Protein AF-A0A937Q3P8-F1 (afdb_monomer)

Nearest PDB structures (foldseek):
  9cpb-assembly1_5Y  TM=3.073E-01  e=5.140E+00  Bos taurus

pLDDT: mean 83.85, std 13.11, range [39.53, 95.25]

Foldseek 3Di:
DDCDLVNQLVVCCVPVVDDSVVSNVVSVLQVQADPVPRHGDDDDDDDDDDDDDDPVRVCVVVVPPPPPPDDD

Secondary structure (DSSP, 8-state):
----HHHHHHHHHHHH---HHHHHHHHHHHHTB-TTT--B--PPP---------HHHHHHHTT---------

Sequence (72 aa):
MTLTKEAIVDSIQNHLGFPKKEANELVEYTLHLNPQTGEDLPLRARRVVTFRCSTALREKINRNPKKKGKKK

Solvent-accessible 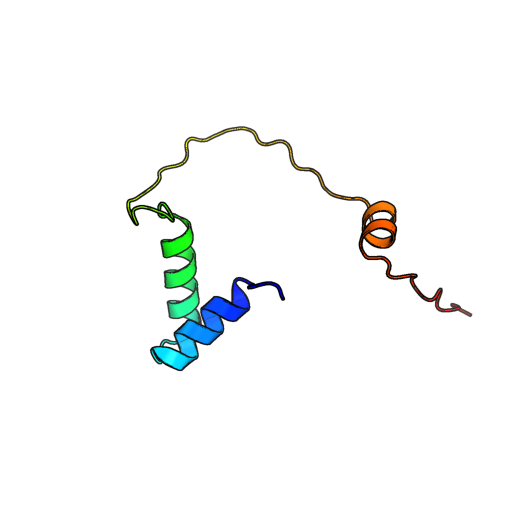surface area (backbone atoms only — not comparable to full-atom values): 4807 Å² total; per-residue (Å²): 143,76,92,45,72,65,60,52,32,53,50,44,22,72,76,71,69,43,56,69,67,58,27,47,53,53,52,54,55,56,72,50,27,36,91,88,78,67,45,86,52,88,76,76,92,75,92,78,90,81,86,81,81,51,72,71,57,51,38,64,73,67,71,50,81,74,78,79,74,81,79,126

Structure (mmCIF, N/CA/C/O backbone):
data_AF-A0A937Q3P8-F1
#
_entry.id   AF-A0A937Q3P8-F1
#
loop_
_atom_site.group_PDB
_atom_site.id
_atom_site.type_symbol
_atom_site.label_atom_id
_atom_site.label_alt_id
_atom_site.label_comp_id
_atom_site.label_asym_id
_atom_site.label_entity_id
_atom_site.label_seq_id
_atom_site.pdbx_PDB_ins_code
_atom_site.Cartn_x
_atom_site.Cartn_y
_atom_site.Cartn_z
_atom_site.occupancy
_atom_site.B_iso_or_equiv
_atom_site.auth_seq_id
_atom_site.auth_comp_id
_atom_site.auth_asym_id
_atom_site.auth_atom_id
_atom_site.pdbx_PDB_model_num
ATOM 1 N N . MET A 1 1 ? -1.501 -16.490 7.004 1.00 55.75 1 MET A N 1
ATOM 2 C CA . MET A 1 1 ? -0.997 -16.614 5.623 1.00 55.75 1 MET A CA 1
ATOM 3 C C . MET A 1 1 ? -1.596 -15.473 4.811 1.00 55.75 1 MET A C 1
ATOM 5 O O . MET A 1 1 ? -2.631 -15.648 4.189 1.00 55.75 1 MET A O 1
ATOM 9 N N . THR A 1 2 ? -1.036 -14.273 4.914 1.00 73.50 2 THR A N 1
ATOM 10 C CA . THR A 1 2 ? -1.511 -13.092 4.173 1.00 73.50 2 THR A CA 1
ATOM 11 C C . THR A 1 2 ? -0.315 -12.500 3.464 1.00 73.50 2 THR A C 1
ATOM 13 O O . THR A 1 2 ? 0.668 -12.168 4.122 1.00 73.50 2 THR A O 1
ATOM 16 N N . LEU A 1 3 ? -0.396 -12.404 2.141 1.00 83.00 3 LEU A N 1
ATOM 17 C CA . LEU A 1 3 ? 0.613 -11.732 1.342 1.00 83.00 3 LEU A CA 1
ATOM 18 C C . LEU A 1 3 ? 0.420 -10.223 1.526 1.00 83.00 3 LEU A C 1
ATOM 20 O O . LEU A 1 3 ? -0.632 -9.691 1.175 1.00 83.00 3 LEU A O 1
ATOM 24 N N . THR A 1 4 ? 1.387 -9.556 2.152 1.00 90.88 4 THR A N 1
ATOM 25 C CA . THR A 1 4 ? 1.358 -8.100 2.331 1.00 90.88 4 THR A CA 1
ATOM 26 C C . THR A 1 4 ? 2.174 -7.424 1.240 1.00 90.88 4 THR A C 1
ATOM 28 O O . THR A 1 4 ? 3.034 -8.050 0.617 1.00 90.88 4 THR A O 1
ATOM 31 N N . LYS A 1 5 ? 1.925 -6.131 1.017 1.00 88.62 5 LYS A N 1
ATOM 32 C CA . LYS A 1 5 ? 2.712 -5.329 0.077 1.00 88.62 5 LYS A CA 1
ATOM 33 C C . LYS A 1 5 ? 4.204 -5.398 0.419 1.00 88.62 5 LYS A C 1
ATOM 35 O O . LYS A 1 5 ? 5.028 -5.555 -0.471 1.00 88.62 5 LYS A O 1
ATOM 40 N N . GLU A 1 6 ? 4.541 -5.352 1.704 1.00 88.19 6 GLU A N 1
ATOM 41 C CA . GLU A 1 6 ? 5.921 -5.434 2.188 1.00 88.19 6 GLU A CA 1
ATOM 42 C C . GLU A 1 6 ? 6.567 -6.771 1.820 1.00 88.19 6 GLU A C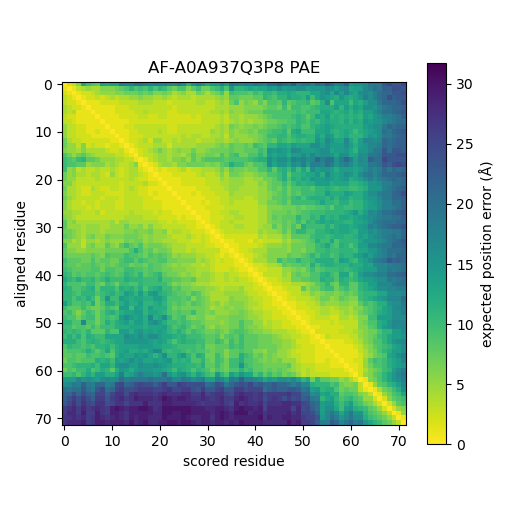 1
ATOM 44 O O . GLU A 1 6 ? 7.686 -6.782 1.320 1.00 88.19 6 GLU A O 1
ATOM 49 N N . ALA A 1 7 ? 5.841 -7.883 1.975 1.00 89.81 7 ALA A N 1
ATOM 50 C CA . ALA A 1 7 ? 6.344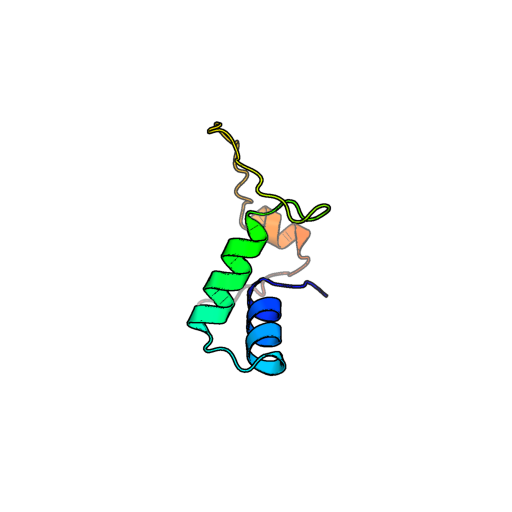 -9.201 1.598 1.00 89.81 7 ALA A CA 1
ATOM 51 C C . ALA A 1 7 ? 6.653 -9.300 0.091 1.00 89.81 7 ALA A C 1
ATOM 53 O O . ALA A 1 7 ? 7.631 -9.936 -0.298 1.00 89.81 7 ALA A O 1
ATOM 54 N N . ILE A 1 8 ? 5.850 -8.648 -0.757 1.00 89.50 8 ILE A N 1
ATOM 55 C CA . ILE A 1 8 ? 6.080 -8.594 -2.209 1.00 89.50 8 ILE A CA 1
ATOM 56 C C . ILE A 1 8 ? 7.305 -7.730 -2.533 1.00 89.50 8 ILE A C 1
ATOM 58 O O . ILE A 1 8 ? 8.159 -8.146 -3.313 1.00 89.50 8 ILE A O 1
ATOM 62 N N . VAL A 1 9 ? 7.421 -6.554 -1.910 1.00 89.81 9 VAL A N 1
ATOM 63 C CA . VAL A 1 9 ? 8.559 -5.638 -2.104 1.00 89.81 9 VAL A CA 1
ATOM 64 C C . VAL A 1 9 ? 9.869 -6.308 -1.700 1.00 89.81 9 VAL A C 1
ATOM 66 O O . VAL A 1 9 ? 10.837 -6.262 -2.457 1.00 89.81 9 VAL A O 1
ATOM 69 N N . ASP A 1 10 ? 9.892 -6.973 -0.545 1.00 90.44 10 ASP A N 1
ATOM 70 C CA . ASP A 1 10 ? 11.080 -7.677 -0.066 1.00 90.44 10 ASP A CA 1
ATOM 71 C C . ASP A 1 10 ? 11.426 -8.868 -0.987 1.00 90.44 10 ASP A C 1
ATOM 73 O O . ASP A 1 10 ? 12.597 -9.112 -1.274 1.00 90.44 10 ASP A O 1
ATOM 77 N N . SER A 1 11 ? 10.425 -9.572 -1.534 1.00 90.12 11 SER A N 1
ATOM 78 C CA . SER A 1 11 ? 10.645 -10.633 -2.531 1.00 90.12 11 SER A CA 1
ATOM 79 C C . SER A 1 11 ? 11.288 -10.103 -3.817 1.00 90.12 11 SER A C 1
ATOM 81 O O . SER A 1 11 ? 12.198 -10.733 -4.353 1.00 90.12 11 SER A O 1
ATOM 83 N N . ILE A 1 12 ? 10.836 -8.949 -4.313 1.00 88.62 12 ILE A N 1
ATOM 84 C CA . ILE A 1 12 ? 11.372 -8.306 -5.522 1.00 88.62 12 ILE A CA 1
ATOM 85 C C . ILE A 1 12 ? 12.801 -7.820 -5.286 1.00 88.62 12 ILE A C 1
ATOM 87 O O . ILE A 1 12 ? 13.679 -8.079 -6.107 1.00 88.62 12 ILE A O 1
ATOM 91 N N . GLN A 1 13 ? 13.049 -7.177 -4.144 1.00 88.88 13 GLN A N 1
ATOM 92 C CA . GLN A 1 13 ? 14.382 -6.730 -3.748 1.00 88.88 13 GLN A CA 1
ATOM 93 C C . GLN A 1 13 ? 15.374 -7.902 -3.709 1.00 88.88 13 GLN A C 1
ATOM 95 O O . GLN A 1 13 ? 16.467 -7.797 -4.258 1.00 88.88 13 GLN A O 1
ATOM 100 N N . ASN A 1 14 ? 14.989 -9.027 -3.103 1.00 88.62 14 ASN A N 1
ATOM 101 C CA . ASN A 1 14 ? 15.877 -10.180 -2.950 1.00 88.62 14 ASN A CA 1
ATOM 102 C C . ASN A 1 14 ? 16.118 -10.936 -4.264 1.00 88.62 14 ASN A C 1
ATOM 104 O O . ASN A 1 14 ? 17.228 -11.402 -4.499 1.00 88.62 14 ASN A O 1
ATOM 108 N N . HIS A 1 15 ? 15.092 -11.078 -5.108 1.00 89.25 15 HIS A N 1
ATOM 109 C CA . HIS A 1 15 ? 15.185 -11.888 -6.326 1.00 89.25 15 HIS A CA 1
ATOM 110 C C . HIS A 1 15 ? 15.778 -11.126 -7.520 1.00 89.25 15 HIS A C 1
ATOM 112 O O . HIS A 1 15 ? 16.422 -11.730 -8.372 1.00 89.25 15 HIS A O 1
ATOM 118 N N . LEU A 1 16 ? 15.560 -9.809 -7.598 1.00 84.62 16 LEU A N 1
ATOM 119 C CA . LEU A 1 16 ? 16.014 -8.969 -8.716 1.00 84.62 16 LEU A CA 1
ATOM 120 C C . LEU A 1 16 ? 17.153 -8.013 -8.329 1.00 84.62 16 LEU A C 1
ATOM 122 O O . LEU A 1 16 ? 17.709 -7.351 -9.198 1.00 84.62 16 LEU A O 1
ATOM 126 N N . GLY A 1 17 ? 17.516 -7.935 -7.043 1.00 84.00 17 GLY A N 1
ATOM 127 C CA . GLY A 1 17 ? 18.620 -7.101 -6.559 1.00 84.00 17 GLY A CA 1
ATOM 128 C C . GLY A 1 17 ? 18.333 -5.597 -6.569 1.00 84.00 17 GLY A C 1
ATOM 129 O O . GLY A 1 17 ? 19.257 -4.802 -6.406 1.00 84.00 17 GLY A O 1
ATOM 130 N N . PHE A 1 18 ? 17.076 -5.189 -6.762 1.00 85.31 18 PHE A N 1
ATOM 131 C CA . PHE A 1 18 ? 16.713 -3.775 -6.800 1.00 85.31 18 PHE A CA 1
ATOM 132 C C . PHE A 1 18 ? 16.851 -3.102 -5.427 1.00 85.31 18 PHE A C 1
ATOM 134 O O . PHE A 1 18 ? 16.509 -3.697 -4.399 1.00 85.31 18 PHE A O 1
ATOM 141 N N . PRO A 1 19 ? 17.255 -1.821 -5.376 1.00 91.38 19 PRO A N 1
ATOM 142 C CA . PRO A 1 19 ? 17.094 -0.994 -4.190 1.00 91.38 19 PRO A CA 1
ATOM 143 C C . PRO A 1 19 ? 15.634 -0.984 -3.717 1.00 91.38 19 PRO A C 1
ATOM 145 O O . PRO A 1 19 ? 14.701 -0.897 -4.515 1.00 91.38 19 PRO A O 1
ATOM 148 N N . LYS A 1 20 ? 15.413 -0.984 -2.396 1.00 87.50 20 LYS A N 1
ATOM 149 C CA . LYS A 1 20 ? 14.061 -1.021 -1.801 1.00 87.50 20 LYS A CA 1
ATOM 150 C C . LYS A 1 20 ? 13.134 0.095 -2.305 1.00 87.50 20 LYS A C 1
ATOM 152 O O . LYS A 1 20 ? 11.918 -0.078 -2.343 1.00 87.50 20 LYS A O 1
ATOM 157 N N . LYS A 1 21 ? 13.693 1.248 -2.678 1.00 90.69 21 LYS A N 1
ATOM 158 C CA . LYS A 1 21 ? 12.932 2.368 -3.244 1.00 90.69 21 LYS A CA 1
ATOM 159 C C . LYS A 1 21 ? 12.351 2.014 -4.619 1.00 90.69 21 LYS A C 1
ATOM 161 O O . LYS A 1 21 ? 11.148 2.137 -4.804 1.00 90.69 21 LYS A O 1
ATOM 166 N N . GLU A 1 22 ? 13.180 1.494 -5.517 1.00 89.75 22 GLU A N 1
ATOM 167 C CA . GLU A 1 22 ? 12.768 1.076 -6.863 1.00 89.75 22 GLU A CA 1
ATOM 168 C C . GLU A 1 22 ? 11.776 -0.091 -6.805 1.00 89.75 22 GLU A C 1
ATOM 170 O O . GLU A 1 22 ? 10.748 -0.070 -7.474 1.00 89.75 22 GLU A O 1
ATOM 175 N N . ALA A 1 23 ? 12.006 -1.067 -5.920 1.00 90.44 23 ALA A N 1
ATOM 176 C CA . ALA A 1 23 ? 11.067 -2.169 -5.713 1.00 90.44 23 ALA A CA 1
ATOM 177 C C . ALA A 1 23 ? 9.673 -1.683 -5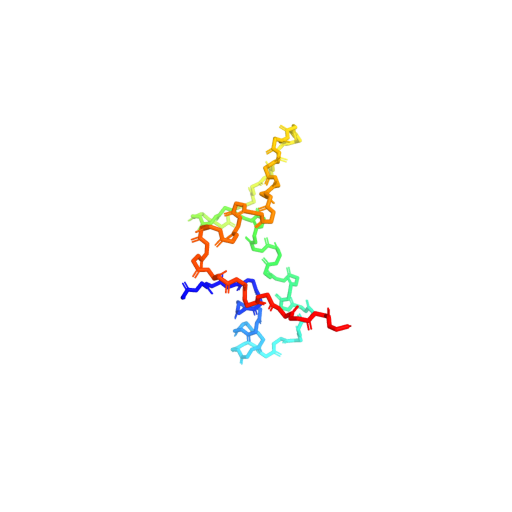.265 1.00 90.44 23 ALA A C 1
ATOM 179 O O . ALA A 1 23 ? 8.660 -2.215 -5.714 1.00 90.44 23 ALA A O 1
ATOM 180 N N . ASN A 1 24 ? 9.598 -0.654 -4.413 1.00 91.00 24 ASN A N 1
ATOM 181 C CA . ASN A 1 24 ? 8.317 -0.056 -4.028 1.00 91.00 24 ASN A CA 1
ATOM 182 C C . ASN A 1 24 ? 7.626 0.638 -5.204 1.00 91.00 24 ASN A C 1
ATOM 184 O O . ASN A 1 24 ? 6.420 0.474 -5.368 1.00 91.00 24 ASN A O 1
ATOM 188 N N . GLU A 1 25 ? 8.373 1.402 -5.999 1.00 89.88 25 GLU A N 1
ATOM 189 C CA . GLU A 1 25 ? 7.839 2.107 -7.168 1.00 89.88 25 GLU A CA 1
ATOM 190 C C . GLU A 1 25 ? 7.277 1.120 -8.203 1.00 89.88 25 GLU A C 1
ATOM 192 O O . GLU A 1 25 ? 6.166 1.312 -8.693 1.00 89.88 25 GLU A O 1
ATOM 197 N N . LEU A 1 26 ? 7.976 0.009 -8.453 1.00 87.50 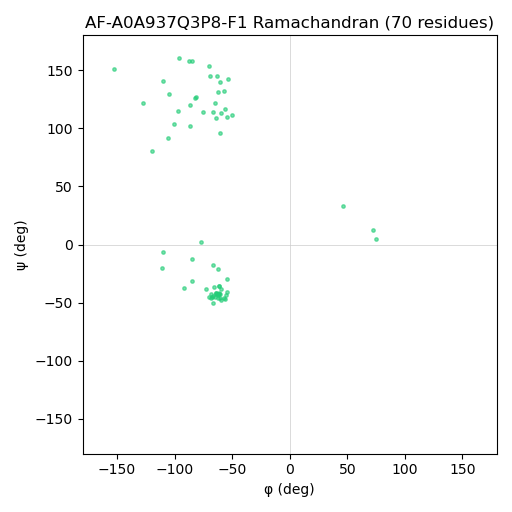26 LEU A N 1
ATOM 198 C CA . LEU A 1 26 ? 7.514 -1.055 -9.350 1.00 87.50 26 LEU A CA 1
ATOM 199 C C . LEU A 1 26 ? 6.246 -1.751 -8.843 1.00 87.50 26 LEU A C 1
ATOM 201 O O . LEU A 1 26 ? 5.328 -2.018 -9.623 1.00 87.50 26 LEU A O 1
ATOM 205 N N . VAL A 1 27 ? 6.171 -2.040 -7.540 1.00 89.94 27 VAL A N 1
ATOM 206 C CA . VAL A 1 27 ? 4.972 -2.646 -6.940 1.00 89.94 27 VAL A CA 1
ATOM 207 C C . VAL A 1 27 ? 3.787 -1.696 -7.034 1.00 89.94 27 VAL A C 1
ATOM 209 O O . VAL A 1 27 ? 2.705 -2.120 -7.430 1.00 89.94 27 VAL A O 1
ATOM 212 N N . GLU A 1 28 ? 3.983 -0.417 -6.716 1.00 88.12 28 GLU A N 1
ATOM 213 C CA . GLU A 1 28 ? 2.936 0.593 -6.858 1.00 88.12 28 GLU A CA 1
ATOM 214 C C . GLU A 1 28 ? 2.464 0.698 -8.303 1.00 88.12 28 GLU A C 1
ATOM 216 O O . GLU A 1 28 ? 1.266 0.621 -8.544 1.00 88.12 28 GLU A O 1
ATOM 221 N N . TYR A 1 29 ? 3.373 0.784 -9.274 1.00 87.44 29 TYR A N 1
ATOM 222 C CA . TYR A 1 29 ? 3.006 0.812 -10.689 1.00 87.44 29 TYR A CA 1
ATOM 223 C C . TYR A 1 29 ? 2.160 -0.405 -11.085 1.00 87.44 29 TYR A C 1
ATOM 225 O O . TYR A 1 29 ? 1.090 -0.254 -11.669 1.00 87.44 29 TYR A O 1
ATOM 233 N N . THR A 1 30 ? 2.576 -1.603 -10.671 1.00 85.88 30 THR A N 1
ATOM 234 C CA . THR A 1 30 ? 1.854 -2.848 -10.972 1.00 85.88 30 THR A CA 1
ATOM 235 C C . THR A 1 30 ? 0.438 -2.856 -10.387 1.00 85.88 30 THR A C 1
ATOM 237 O O . THR A 1 30 ? -0.484 -3.355 -11.025 1.00 85.88 30 THR A O 1
ATOM 240 N N . LEU A 1 31 ? 0.229 -2.273 -9.200 1.00 86.25 31 LEU A N 1
ATOM 241 C CA . LEU A 1 31 ? -1.098 -2.180 -8.577 1.00 86.25 31 LEU A CA 1
ATOM 242 C C . LEU A 1 31 ? -2.079 -1.277 -9.343 1.00 86.25 31 LEU A C 1
ATOM 244 O O . LEU A 1 31 ? -3.285 -1.383 -9.119 1.00 86.25 31 LEU A O 1
ATOM 248 N N . HIS A 1 32 ? -1.589 -0.408 -10.230 1.00 83.19 32 HIS A N 1
ATOM 249 C CA . HIS A 1 32 ? -2.433 0.425 -11.091 1.00 83.19 32 HIS A CA 1
ATOM 250 C C . HIS A 1 32 ? -2.872 -0.297 -12.376 1.00 83.19 32 HIS A C 1
ATOM 252 O O . HIS A 1 32 ? -3.785 0.172 -13.054 1.00 83.19 32 HIS A O 1
ATOM 258 N N . LEU A 1 33 ? -2.266 -1.443 -12.697 1.00 89.75 33 LEU A N 1
ATOM 259 C CA . LEU A 1 33 ? -2.599 -2.238 -13.874 1.00 89.75 33 LEU A CA 1
ATOM 260 C C . LEU A 1 33 ? -3.735 -3.220 -13.580 1.00 89.75 33 LEU A C 1
ATOM 262 O O . LEU A 1 33 ? -3.980 -3.624 -12.440 1.00 89.75 33 LEU A O 1
ATOM 266 N N . ASN A 1 34 ? -4.421 -3.655 -14.633 1.00 90.25 34 ASN A N 1
ATOM 267 C CA . ASN A 1 34 ? -5.388 -4.735 -14.534 1.00 90.25 34 ASN A CA 1
ATOM 268 C C . ASN A 1 34 ? -4.670 -6.048 -14.145 1.00 90.25 34 ASN A C 1
ATOM 270 O O . ASN A 1 34 ? -3.830 -6.517 -14.913 1.00 90.25 34 ASN A O 1
ATOM 274 N N . PRO A 1 35 ? -5.023 -6.705 -13.023 1.00 87.94 35 PRO A N 1
ATOM 275 C CA . PRO A 1 35 ? -4.352 -7.933 -12.585 1.00 87.94 35 PRO A CA 1
ATOM 276 C C . PRO A 1 35 ? -4.477 -9.113 -13.557 1.00 87.94 35 PRO A C 1
ATOM 278 O O . PRO A 1 35 ? -3.695 -1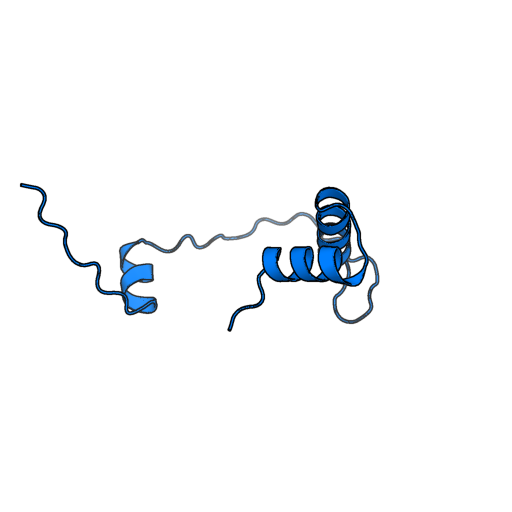0.055 -13.474 1.00 87.94 35 PRO A O 1
ATOM 281 N N . GLN A 1 36 ? -5.480 -9.097 -14.441 1.00 88.12 36 GLN A N 1
ATOM 282 C CA . GLN A 1 36 ? -5.734 -10.169 -15.399 1.00 88.12 36 GLN A CA 1
ATOM 283 C C . GLN A 1 36 ? -5.033 -9.937 -16.744 1.00 88.12 36 GLN A C 1
ATOM 285 O O . GLN A 1 36 ? -4.584 -10.905 -17.351 1.00 88.12 36 GLN A O 1
ATOM 290 N N . THR A 1 37 ? -4.956 -8.689 -17.222 1.00 89.56 37 THR A N 1
ATOM 291 C CA . THR A 1 37 ? -4.415 -8.372 -18.562 1.00 89.56 37 THR A CA 1
ATOM 292 C C . THR A 1 37 ? -3.076 -7.637 -18.540 1.00 89.56 37 THR A C 1
ATOM 294 O O . THR A 1 37 ? -2.365 -7.667 -19.537 1.00 89.56 37 THR A O 1
ATOM 297 N N . GLY A 1 38 ? -2.709 -6.989 -17.431 1.00 87.31 38 GLY A N 1
ATOM 298 C CA . GLY A 1 38 ? -1.509 -6.151 -17.323 1.00 87.31 38 GLY A CA 1
ATOM 299 C C . GLY A 1 38 ? -1.620 -4.786 -18.011 1.00 87.31 38 GLY A C 1
ATOM 300 O O . GLY A 1 38 ? -0.639 -4.051 -18.054 1.00 87.31 38 GLY A O 1
ATOM 301 N N . GLU A 1 39 ? -2.789 -4.435 -18.547 1.00 89.75 39 GLU A N 1
ATOM 302 C CA . GLU A 1 39 ? -3.022 -3.149 -19.211 1.00 89.75 39 GLU A CA 1
ATOM 303 C C . GLU A 1 39 ? -3.388 -2.043 -18.212 1.00 89.75 39 GLU A C 1
ATOM 305 O O . GLU A 1 39 ? -3.865 -2.318 -17.105 1.00 89.75 39 GLU A O 1
ATOM 310 N N . ASP A 1 40 ? -3.184 -0.787 -18.618 1.00 88.00 40 ASP A N 1
ATOM 311 C CA . ASP A 1 40 ? -3.500 0.384 -17.799 1.00 88.00 40 ASP A CA 1
ATOM 312 C C . ASP A 1 40 ? -5.004 0.468 -17.493 1.00 88.00 40 ASP A C 1
ATOM 314 O O . ASP A 1 40 ? -5.849 0.350 -18.386 1.00 88.00 40 ASP A O 1
ATOM 318 N N . LEU A 1 41 ? -5.347 0.667 -16.216 1.00 86.31 41 LEU A N 1
ATOM 319 C CA . LEU A 1 41 ? -6.731 0.713 -15.745 1.00 86.31 41 LEU A CA 1
ATOM 320 C C . LEU A 1 41 ? -7.043 2.078 -15.110 1.00 86.31 41 LEU A C 1
ATOM 322 O O . LEU A 1 41 ? -7.080 2.208 -13.881 1.00 86.31 41 LEU A O 1
ATOM 326 N N . PRO A 1 42 ? -7.339 3.113 -15.919 1.00 83.94 42 PRO A N 1
ATOM 327 C CA . PRO A 1 42 ? -7.652 4.434 -15.396 1.00 83.94 42 PRO A CA 1
ATOM 328 C C . PRO A 1 42 ? -8.979 4.418 -14.622 1.00 83.94 42 PRO A C 1
ATOM 330 O O . PRO A 1 42 ? -10.069 4.225 -15.169 1.00 83.94 42 PRO A O 1
ATOM 333 N N . LEU A 1 43 ? -8.910 4.650 -13.310 1.00 85.88 43 LEU A N 1
ATOM 334 C CA . LEU A 1 43 ? -10.091 4.728 -12.452 1.00 85.88 43 LEU A CA 1
ATOM 335 C C . LEU A 1 43 ? -10.661 6.151 -12.447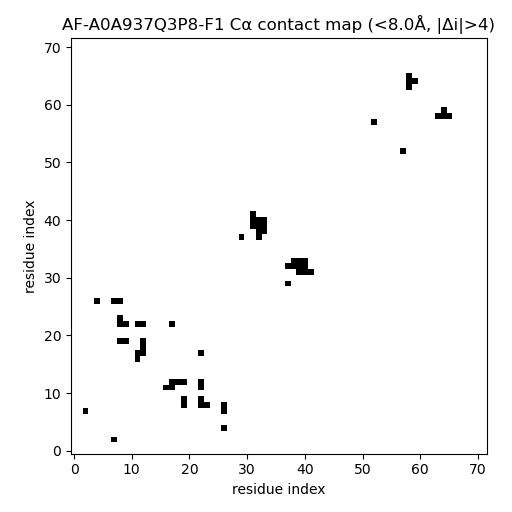 1.00 85.88 43 LEU A C 1
ATOM 337 O O . LEU A 1 43 ? -10.027 7.091 -11.973 1.00 85.88 43 LEU A O 1
ATOM 341 N N . ARG A 1 44 ? -11.918 6.310 -12.884 1.00 90.12 44 ARG A N 1
ATOM 342 C CA . ARG A 1 44 ? -12.628 7.596 -12.767 1.00 90.12 44 ARG A CA 1
ATOM 343 C C . ARG A 1 44 ? -12.836 8.012 -11.305 1.00 90.12 44 ARG A C 1
ATOM 345 O O . ARG A 1 44 ? -13.124 7.165 -10.445 1.00 90.12 44 ARG A O 1
ATOM 352 N N . ALA A 1 45 ? -12.778 9.322 -11.056 1.00 92.50 45 ALA A N 1
ATOM 353 C CA . ALA A 1 45 ? -13.080 9.914 -9.757 1.00 92.50 45 ALA A CA 1
ATOM 354 C C . ALA A 1 45 ? -14.497 9.532 -9.294 1.00 92.50 45 ALA A C 1
ATOM 356 O O . ALA A 1 45 ? -15.465 9.608 -10.053 1.00 92.50 45 ALA A O 1
ATOM 357 N N . ARG A 1 46 ? -14.623 9.092 -8.039 1.00 93.31 46 ARG A N 1
ATOM 358 C CA . ARG A 1 46 ? -15.894 8.671 -7.435 1.00 93.31 46 ARG A CA 1
ATOM 359 C C . ARG A 1 46 ? -15.854 8.869 -5.924 1.00 93.31 46 ARG A C 1
ATOM 361 O O . ARG A 1 46 ? -14.794 8.760 -5.311 1.00 93.31 46 ARG A O 1
ATOM 368 N N . ARG A 1 47 ? -17.009 9.121 -5.307 1.00 94.44 47 ARG A N 1
ATOM 369 C CA . ARG A 1 47 ? -17.127 9.131 -3.843 1.00 94.44 47 ARG A CA 1
ATOM 370 C C . ARG A 1 47 ? -17.261 7.696 -3.351 1.00 94.44 47 ARG A C 1
ATOM 372 O O . ARG A 1 47 ? -18.125 6.965 -3.826 1.00 94.44 47 ARG A O 1
ATOM 379 N N . VAL A 1 48 ? -16.411 7.306 -2.408 1.00 93.38 48 VAL A N 1
ATOM 380 C CA . VAL A 1 48 ? -16.439 5.976 -1.790 1.00 93.38 48 VAL A CA 1
ATOM 381 C C . VAL A 1 48 ? -16.909 6.078 -0.347 1.00 93.38 48 VAL A C 1
ATOM 383 O O . VAL A 1 48 ? -16.546 7.008 0.374 1.00 93.38 48 VAL A O 1
ATOM 386 N N . VAL A 1 49 ? -17.719 5.114 0.082 1.00 95.25 49 VAL A N 1
ATOM 387 C CA . VAL A 1 49 ? -18.050 4.942 1.497 1.00 95.25 49 VAL A CA 1
ATOM 388 C C . VAL A 1 49 ? -16.914 4.155 2.137 1.00 95.25 49 VAL A C 1
ATOM 390 O O . VAL A 1 49 ? -16.551 3.085 1.654 1.00 95.25 49 VAL A O 1
ATOM 393 N N . THR A 1 50 ? -16.340 4.680 3.218 1.00 94.62 50 THR A N 1
ATOM 394 C CA . THR A 1 50 ? -15.308 3.970 3.981 1.00 94.62 50 THR A CA 1
ATOM 395 C C . THR A 1 50 ? -15.907 3.442 5.275 1.00 94.62 50 THR A C 1
ATOM 397 O O . THR A 1 50 ? -16.551 4.175 6.022 1.00 94.62 50 THR A O 1
ATOM 400 N N . PHE A 1 51 ? -15.694 2.157 5.555 1.00 95.06 51 PHE A N 1
ATOM 401 C CA . PHE A 1 51 ? -16.012 1.587 6.856 1.00 95.06 51 PHE A CA 1
ATOM 402 C C . PHE A 1 51 ? -14.749 1.559 7.711 1.00 95.06 51 PHE A C 1
ATOM 404 O O . PHE A 1 51 ? -13.784 0.853 7.415 1.00 95.06 51 PHE A O 1
ATOM 411 N N . ARG A 1 52 ? -14.749 2.331 8.796 1.00 92.94 52 ARG A N 1
ATOM 412 C CA . ARG A 1 52 ? -13.697 2.281 9.811 1.00 92.94 52 ARG A CA 1
ATOM 413 C C . ARG A 1 52 ? -14.222 1.452 10.976 1.00 92.94 52 ARG A C 1
ATOM 415 O O . ARG A 1 52 ? -15.066 1.910 11.738 1.00 92.94 52 ARG A O 1
ATOM 422 N N . CYS A 1 53 ? -13.752 0.210 11.079 1.00 92.00 53 CYS A N 1
ATOM 423 C CA . CYS A 1 53 ? -14.182 -0.689 12.147 1.00 92.00 53 CYS A CA 1
ATOM 424 C C . CYS A 1 53 ? -13.837 -0.126 13.539 1.00 92.00 53 CYS A C 1
ATOM 426 O O . CYS A 1 53 ? -12.753 0.426 13.747 1.00 92.00 53 CYS A O 1
ATOM 428 N N . SER A 1 54 ? -14.754 -0.284 14.501 1.00 92.69 54 SER A N 1
ATOM 429 C CA . SER A 1 54 ? -14.491 0.086 15.894 1.00 92.69 54 SER A CA 1
ATOM 430 C C . SER A 1 54 ? -13.485 -0.873 16.532 1.00 92.69 54 SER A C 1
ATOM 432 O O . SER A 1 54 ? -13.380 -2.044 16.151 1.00 92.69 54 SER A O 1
ATOM 434 N N . THR A 1 55 ? -12.758 -0.395 17.543 1.00 88.94 55 THR A N 1
ATOM 435 C CA . THR A 1 55 ? -11.833 -1.225 18.333 1.00 88.94 55 THR A CA 1
ATOM 436 C C . THR A 1 55 ? -12.547 -2.436 18.933 1.00 88.94 55 THR A C 1
ATOM 438 O O . THR A 1 55 ? -12.054 -3.556 18.813 1.00 88.94 55 THR A O 1
ATOM 441 N N . ALA A 1 56 ? -13.752 -2.229 19.471 1.00 89.12 56 ALA A N 1
ATOM 442 C CA . ALA A 1 56 ? -14.590 -3.287 20.027 1.00 89.12 56 ALA A CA 1
ATOM 443 C C . ALA A 1 56 ? -14.971 -4.361 18.990 1.00 89.12 56 ALA A C 1
ATOM 445 O O . ALA A 1 56 ? -14.927 -5.552 19.294 1.00 89.12 56 ALA A O 1
ATOM 446 N N . LEU A 1 57 ? -15.326 -3.969 17.760 1.00 90.56 57 LEU A N 1
ATOM 447 C CA . LEU A 1 57 ? -15.664 -4.921 16.697 1.00 90.56 57 LEU A CA 1
ATOM 448 C C . LEU A 1 57 ? -14.432 -5.711 16.239 1.00 90.56 57 LEU A C 1
ATOM 450 O O . LEU A 1 57 ? -14.499 -6.928 16.079 1.00 90.56 57 LEU A O 1
ATOM 454 N N . ARG A 1 58 ? -13.292 -5.033 16.077 1.00 89.31 58 ARG A N 1
ATOM 455 C CA . ARG A 1 58 ? -12.031 -5.664 15.669 1.00 89.31 58 ARG A CA 1
ATOM 456 C C . ARG A 1 58 ? -11.560 -6.714 16.677 1.00 89.31 58 ARG A C 1
ATOM 458 O O . ARG A 1 58 ? -11.112 -7.782 16.272 1.00 89.31 58 ARG A O 1
ATOM 465 N N . GLU A 1 59 ? -11.676 -6.430 17.974 1.00 88.31 59 GLU A N 1
ATOM 466 C CA . GLU A 1 59 ? -11.316 -7.365 19.050 1.00 88.31 59 GLU A CA 1
ATOM 467 C C . GLU A 1 59 ? -12.202 -8.617 19.051 1.00 88.31 59 GLU A C 1
ATOM 469 O O . GLU A 1 59 ? -11.685 -9.728 19.179 1.00 88.31 59 GLU A O 1
ATOM 474 N N . LYS A 1 60 ? -13.514 -8.450 18.829 1.00 88.75 60 LYS A N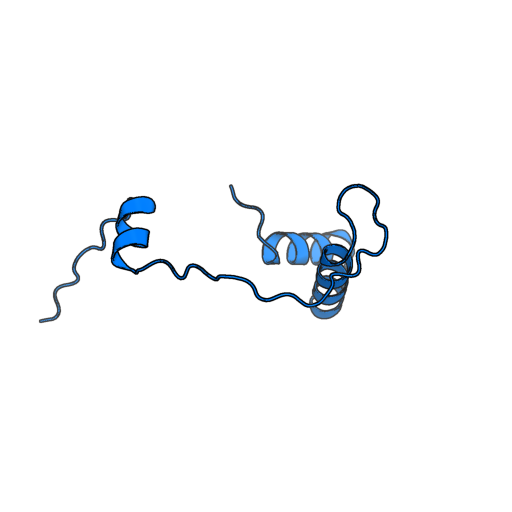 1
ATOM 475 C CA . LYS A 1 60 ? -14.460 -9.569 18.701 1.00 88.75 60 LYS A CA 1
ATOM 476 C C . LYS A 1 60 ? -14.141 -10.463 17.499 1.00 88.75 60 LYS A C 1
ATOM 478 O O . LYS A 1 60 ? -14.126 -11.682 17.644 1.00 88.75 60 LYS A O 1
ATOM 483 N N . ILE A 1 61 ? -13.865 -9.874 16.332 1.00 90.19 61 ILE A N 1
ATOM 484 C CA . ILE A 1 61 ? -13.582 -10.623 15.094 1.00 90.19 61 ILE A CA 1
ATOM 485 C C . ILE A 1 61 ? -12.245 -11.364 15.186 1.00 90.19 61 ILE A C 1
ATOM 487 O O . ILE A 1 61 ? -12.176 -12.550 14.877 1.00 90.19 61 ILE A O 1
ATOM 491 N N . ASN A 1 62 ? -11.191 -10.693 15.657 1.00 87.62 62 ASN A N 1
ATOM 492 C CA . ASN A 1 62 ? -9.843 -11.267 15.690 1.00 87.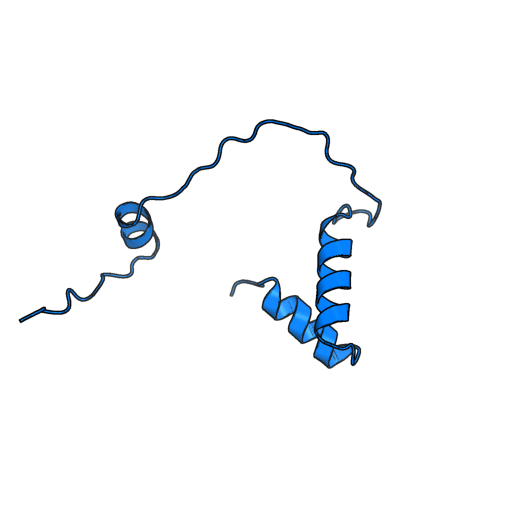62 62 ASN A CA 1
ATOM 493 C C . ASN A 1 62 ? -9.631 -12.278 16.828 1.00 87.62 62 ASN A C 1
ATOM 495 O O . ASN A 1 62 ? -8.513 -12.763 16.990 1.00 87.62 62 ASN A O 1
ATOM 499 N N . ARG A 1 63 ? -10.671 -12.576 17.629 1.00 79.00 63 ARG A N 1
ATOM 500 C CA . ARG A 1 63 ? -10.636 -13.498 18.782 1.00 79.00 63 ARG A CA 1
ATOM 501 C C . ARG A 1 63 ? -9.433 -13.264 19.699 1.00 79.00 63 ARG A C 1
ATOM 503 O O . ARG A 1 63 ? -8.895 -14.206 20.271 1.00 79.00 63 ARG A O 1
ATOM 510 N N . ASN A 1 64 ? -9.000 -12.010 19.829 1.00 67.88 64 ASN A N 1
ATOM 511 C CA . ASN A 1 64 ? -7.855 -11.662 20.655 1.00 67.88 64 ASN A CA 1
ATOM 512 C C . ASN A 1 64 ? -8.375 -10.980 21.925 1.00 67.88 64 ASN A C 1
ATOM 514 O O . ASN A 1 64 ? -8.607 -9.766 21.905 1.00 67.88 64 ASN A O 1
ATOM 518 N N . PRO A 1 65 ? -8.635 -11.728 23.015 1.00 59.22 65 PRO A N 1
ATOM 519 C CA . PRO A 1 65 ? -9.035 -11.119 24.269 1.00 59.22 65 PRO A CA 1
ATOM 520 C C . PRO A 1 65 ? -7.860 -10.274 24.755 1.00 59.22 65 PRO A C 1
ATOM 522 O O . PRO A 1 65 ? -6.827 -10.802 25.168 1.00 59.22 65 PRO A O 1
ATOM 525 N N . LYS A 1 66 ? -7.979 -8.943 24.699 1.00 58.88 66 LYS A N 1
ATOM 526 C CA . LYS A 1 66 ? -6.978 -8.082 25.330 1.00 58.88 66 LYS A CA 1
ATOM 527 C C . LYS A 1 66 ? -6.891 -8.468 26.806 1.00 58.88 66 LYS A C 1
ATOM 529 O O . LYS A 1 66 ? -7.854 -8.289 27.552 1.00 58.88 66 LYS A O 1
ATOM 534 N N . LYS A 1 67 ? -5.724 -8.961 27.243 1.00 53.22 67 LYS A N 1
ATOM 535 C CA . LYS A 1 67 ? -5.361 -8.987 28.663 1.00 53.22 67 LYS A CA 1
ATOM 536 C C . LYS A 1 67 ? -5.512 -7.551 29.163 1.00 53.22 67 LYS A C 1
ATOM 538 O O . LYS A 1 67 ? -4.748 -6.680 28.751 1.00 53.22 67 LYS A O 1
ATOM 543 N N . LYS A 1 68 ? -6.517 -7.284 30.004 1.00 50.34 68 LYS A N 1
ATOM 544 C CA . LYS A 1 68 ? -6.611 -6.018 30.734 1.00 50.34 68 LYS A CA 1
ATOM 545 C C . LYS A 1 68 ? -5.363 -5.919 31.610 1.00 50.34 68 LYS A C 1
ATOM 547 O O . LYS A 1 68 ? -5.301 -6.514 32.682 1.00 50.34 68 LYS A O 1
ATOM 552 N N . GLY A 1 69 ? -4.344 -5.221 31.118 1.00 48.97 69 GLY A N 1
ATOM 553 C CA . GLY A 1 69 ? -3.221 -4.802 31.937 1.00 48.97 69 GLY A CA 1
ATOM 554 C C . GLY A 1 69 ? -3.774 -3.924 33.049 1.00 48.97 69 GLY A C 1
ATOM 555 O O . GLY A 1 69 ? -4.320 -2.856 32.775 1.00 48.97 69 GLY A O 1
ATOM 556 N N . LYS A 1 70 ? -3.679 -4.410 34.289 1.00 48.50 70 LYS A N 1
ATOM 557 C CA . LYS A 1 70 ? -3.831 -3.601 35.498 1.00 48.50 70 LYS A CA 1
ATOM 558 C C . LYS A 1 70 ? -2.928 -2.376 35.342 1.00 48.50 70 LYS A C 1
ATOM 560 O O . LYS A 1 70 ? -1.709 -2.525 35.371 1.00 48.50 70 LYS A O 1
ATOM 565 N N . LYS A 1 71 ? -3.501 -1.185 35.191 1.00 48.19 71 LYS A N 1
ATOM 566 C CA . LYS A 1 71 ? -2.815 0.021 35.645 1.00 48.19 71 LYS A CA 1
ATOM 567 C C . LYS A 1 71 ? -3.181 0.180 37.118 1.00 48.19 71 LYS A C 1
ATOM 569 O O . LYS A 1 71 ? -4.335 0.461 37.433 1.00 48.19 71 LYS A O 1
ATOM 574 N N . LYS A 1 72 ? -2.221 -0.201 37.966 1.00 39.53 72 LYS A N 1
ATOM 575 C CA . LYS A 1 72 ? -2.046 0.390 39.295 1.00 39.53 72 LYS A CA 1
ATOM 576 C C . LYS A 1 72 ? -1.807 1.887 39.132 1.00 39.53 72 LYS A C 1
ATOM 578 O O . LYS A 1 72 ? -1.239 2.253 38.075 1.00 39.53 72 LYS A O 1
#

Radius of gyration: 19.04 Å; Cα contacts (8 Å, |Δi|>4): 33; chains: 1; bounding box: 37×26×58 Å

Mean predicted aligned error: 9.99 Å